Protein AF-A0A6D2G5N9-F1 (afdb_monomer)

Structure (mmCIF, N/CA/C/O backbone):
data_AF-A0A6D2G5N9-F1
#
_entry.id   AF-A0A6D2G5N9-F1
#
loop_
_atom_site.group_PDB
_atom_site.id
_atom_site.type_symbol
_atom_site.label_atom_id
_atom_site.label_alt_id
_atom_site.label_comp_id
_atom_site.label_asym_id
_atom_site.label_entity_id
_atom_site.label_seq_id
_atom_site.pdbx_PDB_ins_code
_atom_site.Cartn_x
_atom_site.Cartn_y
_atom_site.Cartn_z
_atom_site.occupancy
_atom_site.B_iso_or_equiv
_atom_site.auth_seq_id
_atom_site.auth_comp_id
_atom_site.auth_asym_id
_atom_site.auth_atom_id
_atom_site.pdbx_PDB_model_num
ATOM 1 N N . MET A 1 1 ? 4.692 12.712 -5.026 1.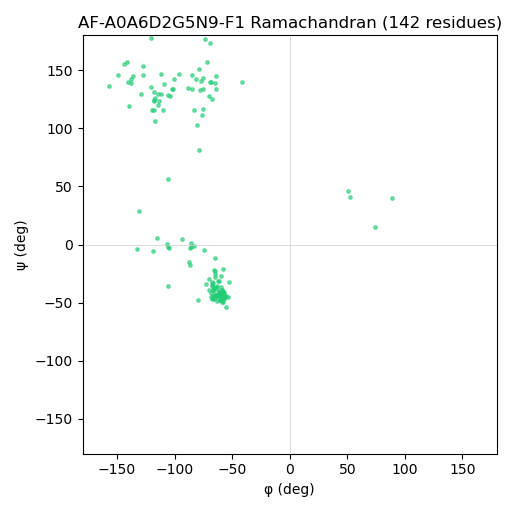00 45.31 1 MET A N 1
ATOM 2 C CA . MET A 1 1 ? 5.719 12.060 -4.180 1.00 45.31 1 MET A CA 1
ATOM 3 C C . MET A 1 1 ? 6.600 13.080 -3.426 1.00 45.31 1 MET A C 1
ATOM 5 O O . MET A 1 1 ? 7.806 13.112 -3.592 1.00 45.31 1 MET A O 1
ATOM 9 N N . MET A 1 2 ? 6.006 13.951 -2.593 1.00 35.44 2 MET A N 1
ATOM 10 C CA . MET A 1 2 ? 6.738 14.895 -1.707 1.00 35.44 2 MET A CA 1
ATOM 11 C C . MET A 1 2 ? 6.208 14.904 -0.260 1.00 35.44 2 MET A C 1
ATOM 13 O O . MET A 1 2 ? 6.753 15.597 0.597 1.00 35.44 2 MET A O 1
ATOM 17 N N . ALA A 1 3 ? 5.140 14.151 0.025 1.00 40.78 3 ALA A N 1
ATOM 18 C CA . ALA A 1 3 ? 4.490 14.141 1.335 1.00 40.78 3 ALA A CA 1
ATOM 19 C C . ALA A 1 3 ? 5.127 13.151 2.330 1.00 40.78 3 ALA A C 1
ATOM 21 O O . ALA A 1 3 ? 4.916 13.297 3.528 1.00 40.78 3 ALA A O 1
ATOM 22 N N . VAL A 1 4 ? 5.916 12.181 1.846 1.00 41.16 4 VAL A N 1
ATOM 23 C CA . VAL A 1 4 ? 6.466 11.074 2.660 1.00 41.16 4 VAL A CA 1
ATOM 24 C C . VAL A 1 4 ? 8.006 11.066 2.692 1.00 41.16 4 VAL A C 1
ATOM 26 O O . VAL A 1 4 ? 8.601 10.315 3.456 1.00 41.16 4 VAL A O 1
ATOM 29 N N . MET A 1 5 ? 8.684 11.940 1.934 1.00 42.97 5 MET A N 1
ATOM 30 C CA . MET A 1 5 ? 10.134 12.119 2.092 1.00 42.97 5 MET A CA 1
ATOM 31 C C . MET A 1 5 ? 10.446 12.968 3.333 1.00 42.97 5 MET A C 1
ATOM 33 O O . MET A 1 5 ? 9.759 13.967 3.579 1.00 42.97 5 MET A O 1
ATOM 37 N N . PRO A 1 6 ? 11.496 12.629 4.096 1.00 40.09 6 PRO A N 1
ATOM 38 C CA . PRO A 1 6 ? 11.842 13.332 5.318 1.00 40.09 6 PRO A CA 1
ATOM 39 C C . PRO A 1 6 ? 12.563 14.635 5.004 1.00 40.09 6 PRO A C 1
ATOM 41 O O . PRO A 1 6 ? 13.783 14.738 5.060 1.00 40.09 6 PRO A O 1
ATOM 44 N N . PHE A 1 7 ? 11.791 15.662 4.678 1.00 45.12 7 PHE A N 1
ATOM 45 C CA . PHE A 1 7 ? 12.293 17.026 4.640 1.00 45.12 7 PHE A CA 1
ATOM 46 C C . PHE A 1 7 ? 11.991 17.743 5.960 1.00 45.12 7 PHE A C 1
ATOM 48 O O . PHE A 1 7 ? 10.978 17.482 6.616 1.00 45.12 7 PHE A O 1
ATOM 55 N N . LYS A 1 8 ? 12.906 18.646 6.351 1.00 33.78 8 LYS A N 1
ATOM 56 C CA . LYS A 1 8 ? 12.761 19.580 7.483 1.00 33.78 8 LYS A CA 1
ATOM 57 C C . LYS A 1 8 ? 11.334 20.166 7.501 1.00 33.78 8 LYS A C 1
ATOM 59 O O . LYS A 1 8 ? 10.806 20.494 6.445 1.00 33.78 8 LYS A O 1
ATOM 64 N N . TYR A 1 9 ? 10.757 20.303 8.705 1.00 42.03 9 TYR A N 1
ATOM 65 C CA . TYR A 1 9 ? 9.388 20.782 9.031 1.00 42.03 9 TYR A CA 1
ATOM 66 C C . TYR A 1 9 ? 8.249 19.734 9.094 1.00 42.03 9 TYR A C 1
ATOM 68 O O . TYR A 1 9 ? 7.110 20.013 8.721 1.00 42.03 9 TYR A O 1
ATOM 76 N N . ASN A 1 10 ? 8.510 18.545 9.651 1.00 49.59 10 ASN A N 1
ATOM 77 C CA . ASN A 1 10 ? 7.501 17.477 9.783 1.00 49.59 10 ASN A CA 1
ATOM 78 C C . ASN A 1 10 ? 6.352 17.811 10.776 1.00 49.59 10 ASN A C 1
ATOM 80 O O . ASN A 1 10 ? 5.199 17.451 10.552 1.00 49.59 10 ASN A O 1
ATOM 84 N N . ASN A 1 11 ? 6.631 18.585 11.834 1.00 47.38 11 ASN A N 1
ATOM 85 C CA . ASN A 1 11 ? 5.662 18.875 12.907 1.00 47.38 11 ASN A CA 1
ATOM 86 C C . ASN A 1 11 ? 4.473 19.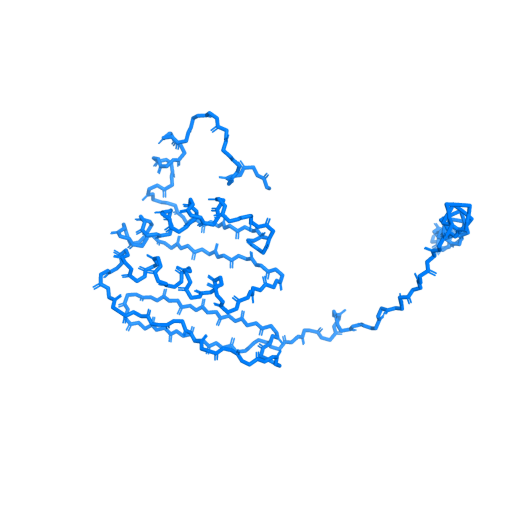750 12.451 1.00 47.38 11 ASN A C 1
ATOM 88 O O . ASN A 1 11 ? 3.346 19.541 12.894 1.00 47.38 11 ASN A O 1
ATOM 92 N N . LEU A 1 12 ? 4.700 20.698 11.531 1.00 51.16 12 LEU A N 1
ATOM 93 C CA . LEU A 1 12 ? 3.651 21.566 10.966 1.00 51.16 12 LEU A CA 1
ATOM 94 C C . LEU A 1 12 ? 2.733 20.810 9.993 1.00 51.16 12 LEU A C 1
ATOM 96 O O . LEU A 1 12 ? 1.530 21.059 9.951 1.00 51.16 12 LEU A O 1
ATOM 100 N N . ARG A 1 13 ? 3.281 19.844 9.245 1.00 57.81 13 ARG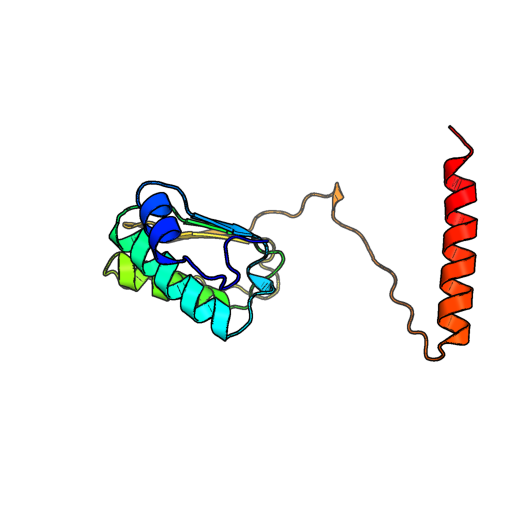 A N 1
ATOM 101 C CA . ARG A 1 13 ? 2.494 18.972 8.360 1.00 57.81 13 ARG A CA 1
ATOM 102 C C . ARG A 1 13 ? 1.628 17.999 9.151 1.00 57.81 13 ARG A C 1
ATOM 104 O O . ARG A 1 13 ? 0.473 17.802 8.789 1.00 57.81 13 ARG A O 1
ATOM 111 N N . LEU A 1 14 ? 2.150 17.461 10.253 1.00 53.75 14 LEU A N 1
ATOM 112 C CA . LEU A 1 14 ? 1.391 16.590 11.151 1.00 53.75 14 LEU A CA 1
ATOM 113 C C . LEU A 1 14 ? 0.184 17.321 11.771 1.00 53.75 14 LEU A C 1
ATOM 115 O O . LEU A 1 14 ? -0.911 16.767 11.828 1.00 53.75 14 LEU A O 1
ATOM 119 N N . LEU A 1 15 ? 0.358 18.591 12.161 1.00 55.25 15 LEU A N 1
ATOM 120 C CA . LEU A 1 15 ? -0.733 19.470 12.606 1.00 55.25 15 LEU A CA 1
ATOM 121 C C . LEU A 1 15 ? -1.769 19.725 11.499 1.00 55.25 15 LEU A C 1
ATOM 123 O O . LEU A 1 15 ? -2.966 19.610 11.753 1.00 55.25 15 LEU A O 1
ATOM 127 N N . GLY A 1 16 ? -1.330 19.987 10.264 1.00 60.25 16 GLY A N 1
ATOM 128 C CA . GLY A 1 16 ? -2.223 20.141 9.106 1.00 60.25 16 GLY A CA 1
ATOM 129 C C . GLY A 1 16 ? -2.983 18.867 8.699 1.00 60.25 16 GLY A C 1
ATOM 130 O O . GLY A 1 16 ? -4.030 18.966 8.059 1.00 60.25 16 GLY A O 1
ATOM 131 N N . LEU A 1 17 ? -2.485 17.686 9.082 1.00 62.78 17 LEU A N 1
ATOM 132 C CA . LEU A 1 17 ? -3.103 16.375 8.835 1.00 62.78 17 LEU A CA 1
ATOM 133 C C . LEU A 1 17 ? -4.114 15.950 9.911 1.00 62.78 17 LEU A C 1
ATOM 135 O O . LEU A 1 17 ? -4.903 15.043 9.662 1.00 62.78 17 LEU A O 1
ATOM 139 N N . SER A 1 18 ? -4.123 16.610 11.075 1.00 61.31 18 SER A N 1
ATOM 140 C CA . SER A 1 18 ? -4.927 16.215 12.245 1.00 61.31 18 SER A CA 1
ATOM 141 C C . SER A 1 18 ? -6.440 16.131 12.011 1.00 61.31 18 SER A C 1
ATOM 143 O O . SER A 1 18 ? -7.091 15.400 12.744 1.00 61.31 18 SER A O 1
ATOM 145 N N . ASN A 1 19 ? -6.970 16.790 10.974 1.00 65.88 19 ASN A N 1
ATOM 146 C CA . ASN A 1 19 ? -8.372 16.716 10.534 1.00 65.88 19 ASN A CA 1
ATOM 147 C C . ASN A 1 19 ? -8.484 16.474 9.016 1.00 65.88 19 ASN A C 1
ATOM 149 O O . ASN A 1 19 ? -9.400 16.970 8.356 1.00 65.88 19 ASN A O 1
ATOM 153 N N . LYS A 1 20 ? -7.500 15.799 8.413 1.00 77.81 20 LYS A N 1
ATOM 154 C CA . LYS A 1 20 ? -7.493 15.502 6.976 1.00 77.81 20 LYS A CA 1
ATOM 155 C C . LYS A 1 20 ? -7.282 14.017 6.728 1.00 77.81 20 LYS A C 1
ATOM 157 O O . LYS A 1 20 ? -6.658 13.315 7.520 1.00 77.81 20 LYS A O 1
ATOM 162 N N . ILE A 1 21 ? -7.790 13.566 5.585 1.00 80.38 21 ILE A N 1
ATOM 163 C CA . ILE A 1 21 ? -7.558 12.214 5.085 1.00 80.38 21 ILE A CA 1
ATOM 164 C C . ILE A 1 21 ? -6.093 12.110 4.655 1.00 80.38 21 ILE A C 1
ATOM 166 O O . ILE A 1 21 ? -5.609 12.940 3.882 1.00 80.38 21 ILE A O 1
ATOM 170 N N . LEU A 1 22 ? -5.388 11.096 5.156 1.00 83.81 22 LEU A N 1
ATOM 171 C CA . LEU A 1 22 ? -4.037 10.778 4.702 1.00 83.81 22 LEU A CA 1
ATOM 172 C C . LEU A 1 22 ? -4.139 9.937 3.427 1.00 83.81 22 LEU A C 1
ATOM 174 O O . LEU A 1 22 ? -4.648 8.824 3.480 1.00 83.81 22 LEU A O 1
ATOM 178 N N . LEU A 1 23 ? -3.659 10.454 2.297 1.00 83.50 23 LEU A N 1
ATOM 179 C CA . LEU A 1 23 ? -3.541 9.704 1.045 1.00 83.50 23 LEU A CA 1
ATOM 180 C C . LEU A 1 23 ? -2.059 9.457 0.753 1.00 83.50 23 LEU A C 1
ATOM 182 O O . LEU A 1 23 ? -1.307 10.414 0.550 1.00 83.50 23 LEU A O 1
ATOM 186 N N . ALA A 1 24 ? -1.640 8.194 0.749 1.00 82.50 24 ALA A N 1
ATOM 187 C CA . ALA A 1 24 ? -0.289 7.798 0.363 1.00 82.50 24 ALA A CA 1
ATOM 188 C C . ALA A 1 24 ? -0.340 7.012 -0.944 1.00 82.50 24 ALA A C 1
ATOM 190 O O . ALA A 1 24 ? -1.110 6.064 -1.059 1.00 82.50 24 ALA A O 1
ATOM 191 N N . ASP A 1 25 ? 0.482 7.415 -1.905 1.00 81.44 25 ASP A N 1
ATOM 192 C CA . ASP A 1 25 ? 0.561 6.802 -3.226 1.00 81.44 25 ASP A CA 1
ATOM 193 C C . ASP A 1 25 ? 1.904 6.092 -3.409 1.00 81.44 25 ASP A C 1
ATOM 195 O O . ASP A 1 25 ? 2.917 6.526 -2.852 1.00 81.44 25 ASP A O 1
ATOM 199 N N . GLU A 1 26 ? 1.885 4.998 -4.162 1.00 80.62 26 GLU A N 1
ATOM 200 C CA . GLU A 1 26 ? 3.015 4.109 -4.438 1.00 80.62 26 GLU A CA 1
ATOM 201 C C . GLU A 1 26 ? 3.788 3.618 -3.215 1.00 80.62 26 GLU A C 1
ATOM 203 O O . GLU A 1 26 ? 5.021 3.559 -3.190 1.00 80.62 26 GLU A O 1
ATOM 208 N N . ILE A 1 27 ? 3.054 3.184 -2.192 1.00 83.69 27 ILE A N 1
ATOM 209 C CA . ILE A 1 27 ? 3.672 2.690 -0.957 1.00 83.69 27 ILE A CA 1
ATOM 210 C C . ILE A 1 27 ? 4.497 1.402 -1.151 1.00 83.69 27 ILE A C 1
ATOM 212 O O . ILE A 1 27 ? 5.276 1.050 -0.267 1.00 83.69 27 ILE A O 1
ATOM 216 N N . HIS A 1 28 ? 4.392 0.728 -2.304 1.00 79.81 28 HIS A N 1
ATOM 217 C CA . HIS A 1 28 ? 5.265 -0.389 -2.682 1.00 79.81 28 HIS A CA 1
ATOM 218 C C . HIS A 1 28 ? 6.741 0.000 -2.795 1.00 79.81 28 HIS A C 1
ATOM 220 O O . HIS A 1 28 ? 7.608 -0.829 -2.530 1.00 79.81 28 HIS A O 1
ATOM 226 N N . ALA A 1 29 ? 7.023 1.247 -3.181 1.00 75.06 29 ALA A N 1
ATOM 227 C CA . ALA A 1 29 ? 8.376 1.762 -3.356 1.00 75.06 29 ALA A CA 1
ATOM 228 C C . ALA A 1 29 ? 8.981 2.302 -2.046 1.00 75.06 29 ALA A C 1
ATOM 230 O O . ALA A 1 29 ? 10.129 2.744 -2.034 1.00 75.06 29 ALA A O 1
ATOM 231 N N . CYS A 1 30 ? 8.223 2.288 -0.942 1.00 71.62 30 CYS A N 1
ATOM 232 C CA . CYS A 1 30 ? 8.729 2.693 0.364 1.00 71.62 30 CYS A CA 1
ATOM 233 C C . CYS A 1 30 ? 9.773 1.693 0.869 1.00 71.62 30 CYS A C 1
ATOM 235 O O . CYS A 1 30 ? 9.497 0.500 1.017 1.00 71.62 30 CYS A O 1
ATOM 237 N N . ASP A 1 31 ? 10.955 2.203 1.209 1.00 73.19 31 ASP A N 1
ATOM 238 C CA . ASP A 1 31 ? 11.984 1.417 1.876 1.00 73.19 31 ASP A CA 1
ATOM 239 C C . ASP A 1 31 ? 11.592 1.055 3.327 1.00 73.19 31 ASP A C 1
ATOM 241 O O . ASP A 1 31 ? 10.578 1.498 3.884 1.00 73.19 31 ASP A O 1
ATOM 245 N N . ALA A 1 32 ? 12.415 0.223 3.973 1.00 73.19 32 ALA A N 1
ATOM 246 C CA . ALA A 1 32 ? 12.168 -0.233 5.341 1.00 73.19 32 ALA A CA 1
ATOM 247 C C . ALA A 1 32 ? 12.098 0.916 6.364 1.00 73.19 32 ALA A C 1
ATOM 249 O O . ALA A 1 32 ? 11.441 0.777 7.397 1.00 73.19 32 ALA A O 1
ATOM 250 N N . TRP A 1 33 ? 12.763 2.042 6.098 1.00 73.94 33 TRP A N 1
ATOM 251 C CA . TRP A 1 33 ? 12.776 3.192 6.992 1.00 73.94 33 TRP A CA 1
ATOM 252 C C . TRP A 1 33 ? 11.490 4.016 6.855 1.00 73.94 33 TRP A C 1
ATOM 254 O O . TRP A 1 33 ? 10.819 4.290 7.854 1.00 73.94 33 TRP A O 1
ATOM 264 N N . MET A 1 34 ? 11.082 4.320 5.620 1.00 74.56 34 MET A N 1
ATOM 265 C CA . MET A 1 34 ? 9.820 4.986 5.294 1.00 74.56 34 MET A CA 1
ATOM 266 C C . MET A 1 34 ? 8.615 4.176 5.775 1.00 74.56 34 MET A C 1
ATOM 268 O O . MET A 1 34 ? 7.660 4.762 6.286 1.00 74.56 34 MET A O 1
ATOM 272 N N . SER A 1 35 ? 8.679 2.840 5.697 1.00 80.00 35 SER A N 1
ATOM 273 C CA . SER A 1 35 ? 7.646 1.949 6.244 1.00 80.00 35 SER A CA 1
ATOM 274 C C . SER A 1 35 ? 7.374 2.237 7.721 1.00 80.00 35 SER A C 1
ATOM 276 O O . SER A 1 35 ? 6.220 2.383 8.112 1.00 80.00 35 SER A O 1
ATOM 278 N N . ARG A 1 36 ? 8.417 2.408 8.547 1.00 83.31 36 ARG A N 1
ATOM 279 C CA . ARG A 1 36 ? 8.243 2.665 9.989 1.00 83.31 36 ARG A CA 1
ATOM 280 C C . ARG A 1 36 ? 7.585 4.010 10.268 1.00 83.31 36 ARG A C 1
ATOM 282 O O . ARG A 1 36 ? 6.790 4.126 11.198 1.00 83.31 36 ARG A O 1
ATOM 289 N N . ILE A 1 37 ? 7.915 5.025 9.472 1.00 84.25 37 ILE A N 1
ATOM 290 C CA . ILE A 1 37 ? 7.277 6.341 9.579 1.00 84.25 37 ILE A CA 1
ATOM 291 C C . ILE A 1 37 ? 5.808 6.239 9.185 1.00 84.25 37 ILE A C 1
ATOM 293 O O . ILE A 1 37 ? 4.949 6.742 9.906 1.00 84.25 37 ILE A O 1
ATOM 297 N N . LEU A 1 38 ? 5.518 5.562 8.073 1.00 86.75 38 LEU A N 1
ATOM 298 C CA . LEU A 1 38 ? 4.157 5.359 7.592 1.00 86.75 38 LEU A CA 1
ATOM 299 C C . LEU A 1 38 ? 3.303 4.609 8.623 1.00 86.75 38 LEU A C 1
ATOM 301 O O . LEU A 1 38 ? 2.185 5.029 8.900 1.00 86.75 38 LEU A O 1
ATOM 305 N N . GLU A 1 39 ? 3.844 3.566 9.253 1.00 90.06 39 GLU A N 1
ATOM 306 C CA . GLU A 1 39 ? 3.185 2.850 10.349 1.00 90.06 39 GLU A CA 1
ATOM 307 C C . GLU A 1 39 ? 2.835 3.789 11.517 1.00 90.06 39 GLU A C 1
ATOM 309 O O . GLU A 1 39 ? 1.697 3.790 11.982 1.00 90.06 39 GLU A O 1
ATOM 314 N N . GLY A 1 40 ? 3.766 4.642 11.957 1.00 88.12 40 GLY A N 1
ATOM 315 C CA . GLY A 1 40 ? 3.497 5.618 13.021 1.00 88.12 40 GLY A CA 1
ATOM 316 C C . GLY A 1 40 ? 2.437 6.661 12.641 1.00 88.12 40 GLY A C 1
ATOM 317 O O . GLY A 1 40 ? 1.611 7.045 13.470 1.00 88.12 40 GLY A O 1
ATOM 318 N N . LEU A 1 41 ? 2.421 7.097 11.377 1.00 86.75 41 LEU A N 1
ATOM 319 C CA . LEU A 1 41 ? 1.399 8.009 10.856 1.00 86.75 41 LEU A CA 1
ATOM 320 C C . LEU A 1 41 ? 0.015 7.355 10.828 1.00 86.75 41 LEU A C 1
ATOM 322 O O . LEU A 1 41 ? -0.953 7.975 11.266 1.00 86.75 41 LEU A O 1
ATOM 326 N N . ILE A 1 42 ? -0.075 6.111 10.352 1.00 90.00 42 ILE A N 1
ATOM 327 C CA . ILE A 1 42 ? -1.321 5.335 10.316 1.00 90.00 42 ILE A CA 1
ATOM 328 C C . ILE A 1 42 ? -1.860 5.138 11.729 1.00 90.00 42 ILE A C 1
ATOM 330 O O . ILE A 1 42 ? -3.034 5.395 11.974 1.00 90.00 42 ILE A O 1
ATOM 334 N N . GLU A 1 43 ? -1.001 4.735 12.664 1.00 91.38 43 GLU A N 1
ATOM 335 C CA . GLU A 1 43 ? -1.368 4.543 14.066 1.00 91.38 43 GLU A CA 1
ATOM 336 C C . GLU A 1 43 ? -1.942 5.832 14.671 1.00 91.38 43 GLU A C 1
ATOM 338 O O . GLU A 1 43 ? -3.002 5.817 15.302 1.00 91.38 43 GLU A O 1
ATOM 343 N N . ARG A 1 44 ? -1.298 6.977 14.406 1.00 87.62 44 ARG A N 1
ATOM 344 C CA . ARG A 1 44 ? -1.773 8.279 14.885 1.00 87.62 44 ARG A CA 1
ATOM 345 C C . ARG A 1 44 ? -3.102 8.683 14.248 1.00 87.62 44 ARG A C 1
ATOM 347 O O . ARG A 1 44 ? -4.003 9.101 14.974 1.00 87.62 44 ARG A O 1
ATOM 354 N N . GLN A 1 45 ? -3.243 8.552 12.931 1.00 88.00 45 GLN A N 1
ATOM 355 C CA . GLN A 1 45 ? -4.486 8.879 12.225 1.00 88.00 45 GLN A CA 1
ATOM 356 C C . GLN A 1 45 ? -5.646 8.011 12.708 1.00 88.00 45 GLN A C 1
ATOM 358 O O . GLN A 1 45 ? -6.707 8.539 13.032 1.00 88.00 45 GLN A O 1
ATOM 363 N N . ALA A 1 46 ? -5.410 6.710 12.860 1.00 89.00 46 ALA A N 1
ATOM 364 C CA . ALA A 1 46 ? -6.379 5.767 13.396 1.00 89.00 46 ALA A CA 1
ATOM 365 C C . ALA A 1 46 ? -6.802 6.130 14.831 1.00 89.00 46 ALA A C 1
ATOM 367 O O . ALA A 1 46 ? -7.996 6.149 15.126 1.00 89.00 46 ALA A O 1
ATOM 368 N N . SER A 1 47 ? -5.850 6.506 15.696 1.00 88.25 47 SER A N 1
ATOM 369 C CA . SER A 1 47 ? -6.143 6.946 17.072 1.00 88.25 47 SER A CA 1
ATOM 370 C C . SER A 1 47 ? -6.955 8.245 17.145 1.00 88.25 47 SER A C 1
ATOM 372 O O . SER A 1 47 ? -7.713 8.445 18.091 1.00 88.25 47 SER A O 1
ATOM 374 N N . ASN A 1 48 ? -6.828 9.106 16.132 1.00 86.25 48 ASN A N 1
ATOM 375 C CA . ASN A 1 48 ? -7.586 10.350 16.008 1.00 86.25 48 ASN A CA 1
ATOM 376 C C . ASN A 1 48 ? -8.946 10.156 15.307 1.00 86.25 48 ASN A C 1
ATOM 378 O O . ASN A 1 48 ? -9.690 11.120 15.166 1.00 86.25 48 ASN A O 1
ATOM 382 N N . GLY A 1 49 ? -9.269 8.944 14.836 1.00 85.38 49 GLY A N 1
ATOM 383 C CA . GLY A 1 49 ? -10.482 8.681 14.052 1.00 85.38 49 GLY A CA 1
ATOM 384 C C . GLY A 1 49 ? -10.426 9.189 12.605 1.00 85.38 49 GLY A C 1
ATOM 385 O O . GLY A 1 49 ? -11.460 9.268 11.946 1.00 85.38 49 GLY A O 1
ATOM 386 N N . ASN A 1 50 ? -9.239 9.522 12.092 1.00 86.31 50 ASN A N 1
ATOM 387 C CA . ASN A 1 50 ? -9.055 9.994 10.723 1.00 86.31 50 ASN A CA 1
ATOM 388 C C . ASN A 1 50 ? -8.917 8.837 9.733 1.00 86.31 50 ASN A C 1
ATOM 390 O O . ASN A 1 50 ? -8.279 7.818 10.008 1.00 86.31 50 ASN A O 1
ATOM 394 N N . ALA A 1 51 ? -9.438 9.042 8.524 1.00 87.56 51 ALA A N 1
ATOM 395 C CA . ALA A 1 51 ? -9.275 8.089 7.436 1.00 87.56 51 ALA A CA 1
ATOM 396 C C . ALA A 1 51 ? -7.861 8.145 6.834 1.00 87.56 51 ALA A C 1
ATOM 398 O O . ALA A 1 51 ? -7.260 9.213 6.677 1.00 87.56 51 ALA A O 1
ATOM 399 N N . THR A 1 52 ? -7.355 6.975 6.448 1.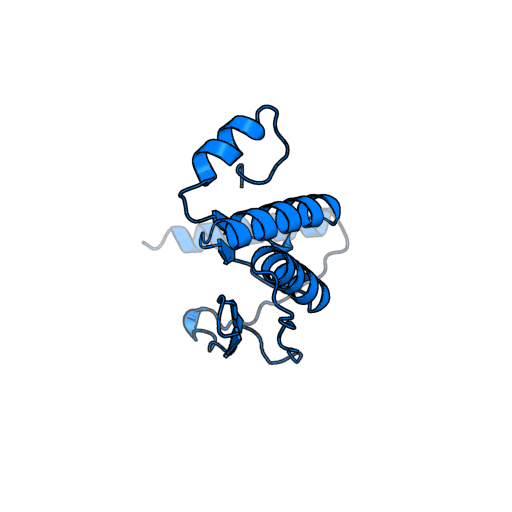00 89.19 52 THR A N 1
ATOM 400 C CA . THR A 1 52 ? -6.112 6.824 5.689 1.00 89.19 52 THR A CA 1
ATOM 401 C C . THR A 1 52 ? -6.372 5.931 4.482 1.00 89.19 52 THR A C 1
ATOM 403 O O . THR A 1 52 ? -6.935 4.850 4.626 1.00 89.19 52 THR A O 1
ATOM 406 N N . ILE A 1 53 ? -5.969 6.388 3.300 1.00 89.19 53 ILE A N 1
ATOM 407 C CA . ILE A 1 53 ? -6.074 5.674 2.029 1.00 89.19 53 ILE A CA 1
ATOM 408 C C . ILE A 1 53 ? -4.653 5.437 1.523 1.00 89.19 53 ILE A C 1
ATOM 410 O O . ILE A 1 53 ? -3.857 6.370 1.408 1.00 89.19 53 ILE A O 1
ATOM 414 N N . LEU A 1 54 ? -4.336 4.179 1.235 1.00 89.81 54 LEU A N 1
ATOM 415 C CA . LEU A 1 54 ? -3.028 3.759 0.748 1.00 89.81 54 LEU A CA 1
ATOM 416 C C . LEU A 1 54 ? -3.203 3.161 -0.648 1.00 89.81 54 LEU A C 1
ATOM 418 O O . LEU A 1 54 ? -3.978 2.223 -0.821 1.00 89.81 54 LEU A O 1
ATOM 422 N N . LEU A 1 55 ? -2.492 3.709 -1.627 1.00 85.25 55 LEU A N 1
ATOM 423 C CA . LEU A 1 55 ? -2.484 3.252 -3.011 1.00 85.25 55 LEU A CA 1
ATOM 424 C C . LEU A 1 55 ? -1.136 2.605 -3.317 1.00 85.25 55 LEU A C 1
ATOM 426 O O . LEU A 1 55 ? -0.081 3.079 -2.885 1.00 85.25 55 LEU A O 1
ATOM 430 N N . SER A 1 56 ? -1.181 1.485 -4.029 1.00 85.94 56 SER A N 1
ATOM 431 C CA . SER A 1 56 ? 0.008 0.709 -4.344 1.00 85.94 56 SER A CA 1
ATOM 432 C C . SER A 1 56 ? -0.203 -0.147 -5.579 1.00 85.94 56 SER A C 1
ATOM 434 O O . SER A 1 56 ? -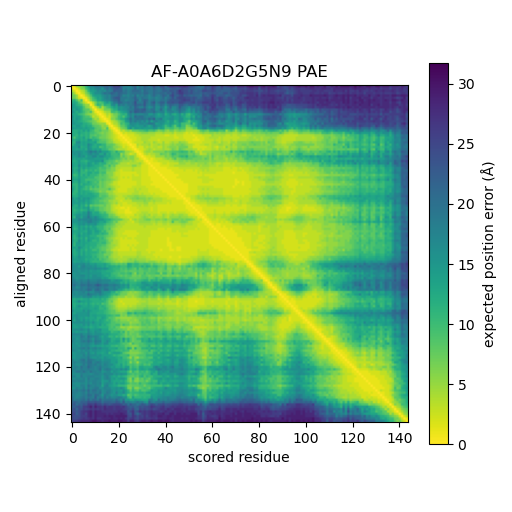1.219 -0.838 -5.668 1.00 85.94 56 SER A O 1
ATOM 436 N N . ALA A 1 57 ? 0.786 -0.184 -6.473 1.00 81.44 57 ALA A N 1
ATOM 437 C CA . ALA A 1 57 ? 0.815 -1.162 -7.552 1.00 81.44 57 ALA A CA 1
ATOM 438 C C . ALA A 1 57 ? 0.856 -2.599 -7.012 1.00 81.44 57 ALA A C 1
ATOM 440 O O . ALA A 1 57 ? 0.065 -3.427 -7.426 1.00 81.44 57 ALA A O 1
ATOM 441 N N . THR A 1 58 ? 1.723 -2.919 -6.052 1.00 81.19 58 THR A N 1
ATOM 442 C CA . THR A 1 58 ? 1.760 -4.251 -5.419 1.00 81.19 58 THR A CA 1
ATOM 443 C C . THR A 1 58 ? 2.097 -4.119 -3.940 1.00 81.19 58 THR A C 1
ATOM 445 O O . THR A 1 58 ? 2.678 -3.130 -3.516 1.00 81.19 58 THR A O 1
ATOM 448 N N . LEU A 1 59 ? 1.706 -5.075 -3.105 1.00 83.12 59 LEU A N 1
ATOM 449 C CA . LEU A 1 59 ? 2.164 -5.131 -1.715 1.00 83.12 59 LEU A CA 1
ATOM 450 C C . LEU A 1 59 ? 2.487 -6.572 -1.366 1.00 83.12 59 LEU A C 1
ATOM 452 O O . LEU A 1 59 ? 1.734 -7.483 -1.714 1.00 83.12 59 LEU A O 1
ATOM 456 N N . SER A 1 60 ? 3.583 -6.783 -0.646 1.00 85.38 60 SER A N 1
ATOM 457 C CA . SER A 1 60 ? 3.843 -8.081 -0.028 1.00 85.38 60 SER A CA 1
ATOM 458 C C . SER A 1 60 ? 2.886 -8.312 1.148 1.00 85.38 60 SER A C 1
ATOM 460 O O . SER A 1 60 ? 2.384 -7.359 1.754 1.00 85.38 60 SER A O 1
ATOM 462 N N . GLN A 1 61 ? 2.655 -9.579 1.509 1.00 86.44 61 GLN A N 1
ATOM 463 C CA . GLN A 1 61 ? 1.846 -9.912 2.688 1.00 86.44 61 GLN A CA 1
ATOM 464 C C . GLN A 1 61 ? 2.427 -9.266 3.951 1.00 86.44 61 GLN A C 1
ATOM 466 O O . GLN A 1 61 ? 1.706 -8.614 4.695 1.00 86.44 61 GLN A O 1
ATOM 471 N N . GLN A 1 62 ? 3.752 -9.311 4.111 1.00 86.75 62 GLN A N 1
ATOM 472 C CA . GLN A 1 62 ? 4.438 -8.699 5.246 1.00 86.75 62 GLN A CA 1
ATOM 473 C C . GLN A 1 62 ? 4.188 -7.184 5.354 1.00 86.75 62 GLN A C 1
ATOM 475 O O . GLN A 1 62 ? 4.043 -6.660 6.459 1.00 86.75 62 GLN A O 1
ATOM 480 N N . GLN A 1 63 ? 4.152 -6.459 4.229 1.00 86.62 63 GLN A N 1
ATOM 481 C CA . GLN A 1 63 ? 3.821 -5.030 4.236 1.00 86.62 63 GLN A CA 1
ATOM 482 C C . GLN A 1 63 ? 2.370 -4.808 4.674 1.00 86.62 63 GLN A C 1
ATOM 484 O O . GLN A 1 63 ? 2.128 -3.969 5.539 1.00 86.62 63 GLN A O 1
ATOM 489 N N . ARG A 1 64 ? 1.412 -5.582 4.145 1.00 87.81 64 ARG A N 1
ATOM 490 C CA . ARG A 1 64 ? 0.002 -5.502 4.571 1.00 87.81 64 ARG A CA 1
ATOM 491 C C . ARG A 1 64 ? -0.159 -5.771 6.065 1.00 87.81 64 ARG A C 1
ATOM 493 O O . ARG A 1 64 ? -0.817 -4.985 6.743 1.00 87.81 64 ARG A O 1
ATOM 500 N N . ASP A 1 65 ? 0.485 -6.818 6.574 1.00 89.75 65 ASP A N 1
ATOM 501 C CA . ASP A 1 65 ? 0.437 -7.199 7.988 1.00 89.75 65 ASP A CA 1
ATOM 502 C C . ASP A 1 65 ? 0.891 -6.043 8.885 1.00 89.75 65 ASP A C 1
ATOM 504 O O . ASP A 1 65 ? 0.213 -5.701 9.852 1.00 89.75 65 ASP A O 1
ATOM 508 N N . LYS A 1 66 ? 1.998 -5.379 8.529 1.00 90.75 66 LYS A N 1
ATOM 509 C CA . LYS A 1 66 ? 2.516 -4.218 9.269 1.00 90.75 66 LYS A CA 1
ATOM 510 C C . LYS A 1 66 ? 1.556 -3.031 9.249 1.00 90.75 66 LYS A C 1
ATOM 512 O O . LYS A 1 66 ? 1.332 -2.419 10.293 1.00 90.75 66 LYS A O 1
ATOM 517 N N . LEU A 1 67 ? 0.976 -2.713 8.091 1.00 90.12 67 LEU A N 1
ATOM 518 C CA . LEU A 1 67 ? 0.054 -1.582 7.934 1.00 90.12 67 LEU A CA 1
ATOM 519 C C . LEU A 1 67 ? -1.249 -1.806 8.717 1.00 90.12 67 LEU A C 1
ATOM 521 O O . LEU A 1 67 ? -1.693 -0.916 9.445 1.00 90.12 67 LEU A O 1
ATOM 525 N N . VAL A 1 68 ? -1.828 -3.009 8.637 1.00 90.31 68 VAL A N 1
ATOM 526 C CA . VAL A 1 68 ? -3.026 -3.377 9.412 1.00 90.31 68 VAL A CA 1
ATOM 527 C C . VAL A 1 68 ? -2.709 -3.439 10.904 1.00 90.31 68 VAL A C 1
ATOM 529 O O . VAL A 1 68 ? -3.504 -2.960 11.714 1.00 90.31 68 VAL A O 1
ATOM 532 N N . ALA A 1 69 ? -1.537 -3.949 11.294 1.00 91.31 69 ALA A N 1
ATOM 533 C CA . ALA A 1 69 ? -1.099 -3.939 12.687 1.00 91.31 69 ALA A CA 1
ATOM 534 C C . ALA A 1 69 ? -0.921 -2.508 13.221 1.00 91.31 69 ALA A C 1
ATOM 536 O O . ALA A 1 69 ? -1.284 -2.231 14.361 1.00 91.31 69 ALA A O 1
ATOM 537 N N . ALA A 1 70 ? -0.407 -1.577 12.414 1.00 91.31 70 ALA A N 1
ATOM 538 C CA . ALA A 1 70 ? -0.297 -0.171 12.794 1.00 91.31 70 ALA A CA 1
ATOM 539 C C . ALA A 1 70 ? -1.664 0.484 13.014 1.00 91.31 70 ALA A C 1
ATOM 541 O O . ALA A 1 70 ? -1.881 1.137 14.036 1.00 91.31 70 ALA A O 1
ATOM 542 N N . PHE A 1 71 ? -2.613 0.241 12.108 1.00 91.00 71 PHE A N 1
ATOM 543 C CA . PHE A 1 71 ? -3.994 0.688 12.279 1.00 91.00 71 PHE A CA 1
ATOM 544 C C . PHE A 1 71 ? -4.621 0.103 13.555 1.00 91.00 71 PHE A C 1
ATOM 546 O O . PHE A 1 71 ? -5.187 0.836 14.365 1.00 91.00 71 PHE A O 1
ATOM 553 N N . SER A 1 72 ? -4.436 -1.201 13.772 1.00 90.12 72 SER A N 1
ATOM 554 C CA . SER A 1 72 ? -4.904 -1.958 14.941 1.00 90.12 72 SER A CA 1
ATOM 555 C C . SER A 1 72 ? -4.417 -1.372 16.265 1.00 90.12 72 SER A C 1
ATOM 557 O O . SER A 1 72 ? -5.207 -1.196 17.196 1.00 90.12 72 SER A O 1
ATOM 559 N N . ARG A 1 73 ? -3.130 -0.999 16.340 1.00 91.81 73 ARG A N 1
ATOM 560 C CA . ARG A 1 73 ? -2.564 -0.302 17.507 1.00 91.81 73 ARG A CA 1
ATOM 561 C C . ARG A 1 73 ? -3.263 1.035 17.757 1.00 91.81 73 ARG A C 1
ATOM 563 O O . ARG A 1 73 ? -3.610 1.326 18.900 1.00 91.81 73 ARG A O 1
ATOM 570 N N . GLY A 1 74 ? -3.540 1.799 16.699 1.00 89.50 74 GLY A N 1
ATOM 571 C CA . GLY A 1 74 ? -4.195 3.105 16.789 1.00 89.50 74 GLY A CA 1
ATOM 572 C C . GLY A 1 74 ? -5.633 3.037 17.309 1.00 89.50 74 GLY A C 1
ATOM 573 O O . GLY A 1 74 ? -6.004 3.818 18.182 1.00 89.50 74 GLY A O 1
ATOM 574 N N . VAL A 1 75 ? -6.423 2.065 16.839 1.00 90.31 75 VAL A N 1
ATOM 575 C CA . VAL A 1 75 ? -7.811 1.844 17.302 1.00 90.31 75 VAL A CA 1
ATOM 576 C C . VAL A 1 75 ? -7.916 0.961 18.556 1.00 90.31 75 VAL A C 1
ATOM 578 O O . VAL A 1 75 ? -9.021 0.684 19.016 1.00 90.31 75 VAL A O 1
ATOM 581 N N . ARG A 1 76 ? -6.781 0.515 19.118 1.00 87.19 76 ARG A N 1
ATOM 582 C CA . ARG A 1 76 ? -6.687 -0.390 20.284 1.00 87.19 76 ARG A CA 1
ATOM 583 C C . ARG A 1 76 ? -7.504 -1.677 20.133 1.00 87.19 76 ARG A C 1
ATOM 585 O O . ARG A 1 76 ? -8.128 -2.148 21.083 1.00 87.19 76 ARG A O 1
ATOM 592 N N . ARG A 1 77 ? -7.474 -2.265 18.939 1.00 83.38 77 ARG A N 1
ATOM 593 C CA . ARG A 1 77 ? -8.152 -3.526 18.622 1.00 83.38 77 ARG A CA 1
ATOM 594 C C . ARG A 1 77 ? -7.163 -4.495 18.003 1.00 83.38 77 ARG A C 1
ATOM 596 O O . ARG A 1 77 ? -6.291 -4.084 17.254 1.00 83.38 77 ARG A O 1
ATOM 603 N N . SER A 1 78 ? -7.322 -5.785 18.280 1.00 79.50 78 SER A N 1
ATOM 604 C CA . SER A 1 78 ? -6.601 -6.816 17.537 1.00 79.50 78 SER A CA 1
ATOM 605 C C . SER A 1 78 ? -7.327 -7.070 16.217 1.00 79.50 78 SER A C 1
ATOM 607 O O . SER A 1 78 ? -8.390 -7.694 16.205 1.00 79.50 78 SER A O 1
ATOM 609 N N . VAL A 1 79 ? -6.795 -6.532 15.120 1.00 80.81 79 VAL A N 1
ATOM 610 C CA . VAL A 1 79 ? -7.237 -6.848 13.759 1.00 80.81 79 VAL A CA 1
ATOM 611 C C . VAL A 1 79 ? -6.053 -7.466 13.023 1.00 80.81 79 VAL A C 1
ATOM 613 O O . VAL A 1 79 ? -4.931 -6.964 13.084 1.00 80.81 79 VAL A O 1
ATOM 616 N N . GLN A 1 80 ? -6.291 -8.591 12.359 1.00 79.62 80 GLN A N 1
ATOM 617 C CA . GLN A 1 80 ? -5.281 -9.268 11.553 1.00 79.62 80 GLN A CA 1
ATOM 618 C C . GLN A 1 80 ? -5.500 -8.937 10.085 1.00 79.62 80 GLN A C 1
ATOM 620 O O . GLN A 1 80 ? -6.639 -8.824 9.631 1.00 79.62 80 GLN A O 1
ATOM 625 N N . ALA A 1 81 ? -4.404 -8.764 9.350 1.00 80.81 81 ALA A N 1
ATOM 626 C CA . ALA A 1 81 ? -4.492 -8.582 7.916 1.00 80.81 81 ALA A CA 1
ATOM 627 C C . ALA A 1 81 ? -5.058 -9.851 7.255 1.00 80.81 81 ALA A C 1
ATOM 629 O O . ALA A 1 81 ? -4.770 -10.965 7.698 1.00 80.81 81 ALA A O 1
ATOM 630 N N . PRO A 1 82 ? -5.842 -9.689 6.183 1.00 80.94 82 PRO A N 1
ATOM 631 C CA . PRO A 1 82 ? -6.307 -10.810 5.388 1.00 80.94 82 PRO A CA 1
ATOM 632 C C . PRO A 1 82 ? -5.098 -11.497 4.742 1.00 80.94 82 PRO A C 1
ATOM 634 O O . PRO A 1 82 ? -4.210 -10.833 4.195 1.00 80.94 82 PRO A O 1
ATOM 637 N N . LEU A 1 83 ? -5.060 -12.827 4.816 1.00 79.12 83 LEU A N 1
ATOM 638 C CA . LEU A 1 83 ? -4.084 -13.631 4.089 1.00 79.12 83 LEU A CA 1
ATOM 639 C C . LEU A 1 83 ? -4.507 -13.678 2.625 1.00 79.12 83 LEU A C 1
ATOM 641 O O . LEU A 1 83 ? -5.584 -14.186 2.323 1.00 79.12 83 LEU A O 1
ATOM 645 N N . LEU A 1 84 ? -3.675 -13.130 1.741 1.00 75.38 84 LEU A N 1
ATOM 646 C CA . LEU A 1 84 ? -3.919 -13.170 0.301 1.00 75.38 84 LEU A CA 1
ATOM 647 C C . LEU A 1 84 ? -3.040 -14.235 -0.347 1.00 75.38 84 LEU A C 1
ATOM 649 O O . LEU A 1 84 ? -1.838 -14.308 -0.071 1.00 75.38 84 LEU A O 1
ATOM 653 N N . GLY A 1 85 ? -3.645 -15.034 -1.218 1.00 70.44 85 GLY A N 1
ATOM 654 C CA . GLY A 1 85 ? -2.959 -15.928 -2.135 1.00 70.44 85 GLY A CA 1
ATOM 655 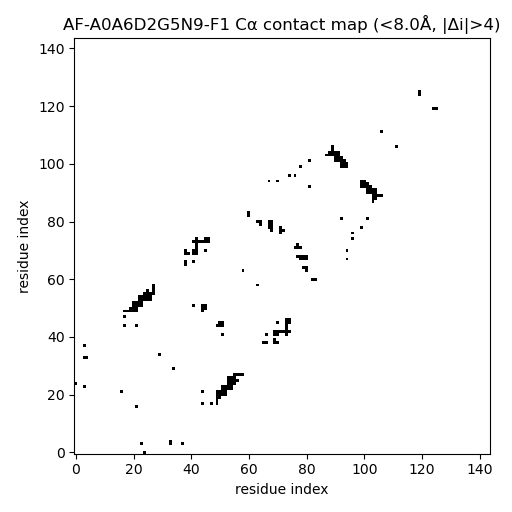C C . GLY A 1 85 ? -2.285 -15.174 -3.285 1.00 70.44 85 GLY A C 1
ATOM 656 O O . GLY A 1 85 ? -2.378 -13.953 -3.416 1.00 70.44 85 GLY A O 1
ATOM 657 N N . HIS A 1 86 ? -1.574 -15.920 -4.130 1.00 64.69 86 HIS A N 1
ATOM 658 C CA . HIS A 1 86 ? -0.843 -15.362 -5.271 1.00 64.69 86 HIS A CA 1
ATOM 659 C C . HIS A 1 86 ? -1.775 -14.778 -6.351 1.00 64.69 86 HIS A C 1
ATOM 661 O O . HIS A 1 86 ? -1.448 -13.753 -6.942 1.00 64.69 86 HIS A O 1
ATOM 667 N N . ASP A 1 87 ? -2.957 -15.373 -6.536 1.00 67.12 87 ASP A N 1
ATOM 668 C CA . ASP A 1 87 ? -3.914 -15.027 -7.603 1.00 67.12 87 ASP A CA 1
ATOM 669 C C . ASP A 1 87 ? -4.984 -14.003 -7.175 1.00 67.12 87 ASP A C 1
ATOM 671 O O . ASP A 1 87 ? -5.894 -13.657 -7.935 1.00 67.12 87 ASP A O 1
ATOM 675 N N . ASP A 1 88 ? -4.874 -13.485 -5.951 1.00 73.38 88 ASP A N 1
ATOM 676 C CA . ASP A 1 88 ? -5.852 -12.565 -5.369 1.00 73.38 88 ASP A CA 1
ATOM 677 C C . ASP A 1 88 ? -5.633 -11.104 -5.803 1.00 73.38 88 ASP A C 1
ATOM 679 O O . ASP A 1 88 ? -6.387 -10.213 -5.437 1.00 73.38 88 ASP A O 1
ATOM 683 N N . TYR A 1 89 ? -4.618 -10.800 -6.606 1.00 76.00 89 TYR A N 1
ATOM 684 C CA . TYR A 1 89 ? -4.412 -9.441 -7.107 1.00 76.00 89 TYR A CA 1
ATOM 685 C C . TYR A 1 89 ? -5.314 -9.136 -8.328 1.00 76.00 89 TYR A C 1
ATOM 687 O O . TYR A 1 89 ? -5.450 -10.007 -9.192 1.00 76.00 89 TYR A O 1
ATOM 695 N N . PRO A 1 90 ? -5.872 -7.914 -8.489 1.00 81.50 90 PRO A N 1
ATOM 696 C CA . PRO A 1 90 ? -5.822 -6.751 -7.597 1.00 81.50 90 PRO A CA 1
ATOM 697 C C . PRO A 1 90 ? -6.794 -6.835 -6.411 1.00 81.50 90 PRO A C 1
ATOM 699 O O . PRO A 1 90 ? -7.862 -7.435 -6.487 1.00 81.50 90 PRO A O 1
ATOM 702 N N . TRP A 1 91 ? -6.424 -6.200 -5.294 1.00 85.31 91 TRP A N 1
ATOM 703 C CA . TRP A 1 91 ? -7.110 -6.386 -4.012 1.00 85.31 91 TRP A CA 1
ATOM 704 C C . TRP A 1 91 ? -7.369 -5.077 -3.263 1.00 85.31 91 TRP A C 1
ATOM 706 O O . TRP A 1 91 ? -6.528 -4.176 -3.261 1.00 85.31 91 TRP A O 1
ATOM 716 N N . LEU A 1 92 ? -8.505 -5.004 -2.564 1.00 88.38 92 LEU A N 1
ATOM 717 C CA . LEU A 1 92 ? -8.876 -3.912 -1.666 1.00 88.38 92 LEU A CA 1
ATOM 718 C C . LEU A 1 92 ? -9.029 -4.425 -0.228 1.00 88.38 92 LEU A C 1
ATOM 720 O O . LEU A 1 92 ? -9.837 -5.308 0.058 1.00 88.38 92 LEU A O 1
ATOM 724 N N . THR A 1 93 ? -8.290 -3.812 0.697 1.00 88.75 93 THR A N 1
ATOM 725 C CA . THR A 1 93 ? -8.443 -4.024 2.142 1.00 88.75 93 THR A CA 1
ATOM 726 C C . THR A 1 93 ? -8.943 -2.742 2.790 1.00 88.75 93 THR A C 1
ATOM 728 O O . THR A 1 93 ? -8.304 -1.697 2.686 1.00 88.75 93 THR A O 1
ATOM 731 N N . GLN A 1 94 ? -10.068 -2.829 3.491 1.00 90.00 94 GLN A N 1
ATOM 732 C CA . GLN A 1 94 ? -10.649 -1.749 4.275 1.00 90.00 94 GLN A CA 1
ATOM 733 C C . GLN A 1 94 ? -10.700 -2.178 5.741 1.00 90.00 94 GLN A C 1
ATOM 735 O O . GLN A 1 94 ? -11.410 -3.112 6.098 1.00 90.00 94 GLN A O 1
ATOM 740 N N . ALA A 1 95 ? -9.958 -1.483 6.600 1.00 88.38 95 ALA A N 1
ATOM 741 C CA . ALA A 1 95 ? -10.017 -1.676 8.044 1.00 88.38 95 ALA A CA 1
ATOM 742 C C . ALA A 1 95 ? -10.769 -0.505 8.686 1.00 88.38 95 ALA A C 1
ATOM 744 O O . ALA A 1 95 ? -10.448 0.658 8.440 1.00 88.38 95 ALA A O 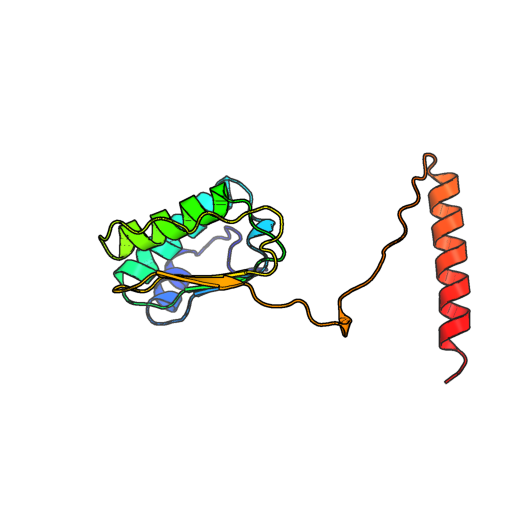1
ATOM 745 N N . THR A 1 96 ? -11.767 -0.811 9.506 1.00 86.00 96 THR A N 1
ATOM 746 C CA . THR A 1 96 ? -12.525 0.157 10.303 1.00 86.00 96 THR A CA 1
ATOM 747 C C . THR A 1 96 ? -12.385 -0.177 11.791 1.00 86.00 96 THR A C 1
ATOM 749 O O . THR A 1 96 ? -11.737 -1.151 12.177 1.00 86.00 96 THR A O 1
ATOM 752 N N . GLN A 1 97 ? -12.981 0.636 12.667 1.00 80.56 97 GLN A N 1
ATOM 753 C CA . GLN A 1 97 ? -12.991 0.351 14.109 1.00 80.56 97 GLN A CA 1
ATOM 754 C C . GLN A 1 97 ? -13.778 -0.931 14.454 1.00 80.56 97 GLN A C 1
ATOM 756 O O . GLN A 1 97 ? -13.523 -1.576 15.478 1.00 80.56 97 GLN A O 1
ATOM 761 N N . THR A 1 98 ? -14.736 -1.313 13.608 1.00 81.56 98 THR A N 1
ATOM 762 C CA . THR A 1 98 ? -15.675 -2.413 13.860 1.00 81.56 98 THR A CA 1
ATOM 763 C C . THR A 1 98 ? -15.373 -3.658 13.040 1.00 81.56 98 THR A C 1
ATOM 765 O O . THR A 1 98 ? -15.532 -4.766 13.557 1.00 81.56 98 THR A O 1
ATOM 768 N N . GLU A 1 99 ? -14.913 -3.488 11.805 1.00 85.69 99 GLU A N 1
ATOM 769 C CA . GLU A 1 99 ? -14.793 -4.552 10.812 1.00 85.69 99 GLU A CA 1
ATOM 770 C C . GLU A 1 99 ? -13.518 -4.425 9.975 1.00 85.69 99 GLU A C 1
ATOM 772 O O . GLU A 1 99 ? -12.942 -3.347 9.821 1.00 85.69 99 GLU A O 1
ATOM 777 N N . LEU A 1 100 ? -13.088 -5.552 9.413 1.00 85.38 100 LEU A N 1
ATOM 778 C CA . LEU A 1 100 ? -12.112 -5.582 8.337 1.00 85.38 100 LEU A CA 1
ATOM 779 C C . LEU A 1 100 ? -12.777 -6.237 7.132 1.00 85.38 100 LEU A C 1
ATOM 781 O O . LEU A 1 100 ? -13.150 -7.406 7.183 1.00 85.38 100 LEU A O 1
ATOM 785 N N . ILE A 1 101 ? -12.925 -5.462 6.064 1.00 86.88 101 ILE A N 1
ATOM 786 C CA . ILE A 1 101 ? -13.461 -5.907 4.785 1.00 86.88 101 ILE A CA 1
ATOM 787 C C . ILE A 1 101 ? -12.285 -6.116 3.842 1.00 86.88 101 ILE A C 1
ATOM 789 O O . ILE A 1 101 ? -11.367 -5.299 3.746 1.00 86.88 101 ILE A O 1
ATOM 793 N N . SER A 1 102 ? -12.307 -7.240 3.144 1.00 85.94 102 SER A N 1
ATOM 794 C CA . SER A 1 102 ? -11.240 -7.644 2.251 1.00 85.94 102 SER A CA 1
ATOM 795 C C . SER A 1 102 ? -11.863 -8.242 1.002 1.00 85.94 102 SER A C 1
ATOM 797 O O . SER A 1 102 ? -12.603 -9.217 1.112 1.00 85.94 102 SER A O 1
ATOM 799 N N . GLN A 1 103 ? -11.608 -7.643 -0.161 1.00 86.62 103 GLN A N 1
ATOM 800 C CA . GLN A 1 103 ? -12.229 -8.063 -1.415 1.00 86.62 103 GLN A CA 1
ATOM 801 C C . GLN A 1 103 ? -11.255 -8.021 -2.591 1.00 86.62 103 GLN A C 1
ATOM 803 O O . GLN A 1 103 ? -10.488 -7.066 -2.753 1.00 86.62 103 GLN A O 1
ATOM 808 N N . ARG A 1 104 ? -11.350 -9.042 -3.446 1.00 85.19 104 ARG A N 1
ATOM 809 C CA . ARG A 1 104 ? -10.736 -9.041 -4.772 1.00 85.19 104 ARG A CA 1
ATOM 810 C C . ARG A 1 104 ? -11.463 -8.043 -5.657 1.00 85.19 104 ARG A C 1
ATOM 812 O O . ARG A 1 104 ? -12.688 -7.944 -5.614 1.00 85.19 104 ARG A O 1
ATOM 819 N N . VAL A 1 105 ? -10.703 -7.323 -6.464 1.00 85.06 105 VAL A N 1
ATOM 820 C CA . VAL A 1 105 ? -11.223 -6.419 -7.484 1.00 85.06 105 VAL A CA 1
ATOM 821 C C . VAL A 1 105 ? -10.816 -6.993 -8.829 1.00 85.06 105 VAL A C 1
ATOM 823 O O . VAL A 1 105 ? -9.655 -7.333 -9.024 1.00 85.06 105 VAL A O 1
ATOM 826 N N . ASP A 1 106 ? -11.754 -7.128 -9.759 1.00 84.44 106 ASP A N 1
ATOM 827 C CA . ASP A 1 106 ? -11.414 -7.637 -11.084 1.00 84.44 106 ASP A CA 1
ATOM 828 C C . ASP A 1 106 ? -10.550 -6.639 -11.860 1.00 84.44 106 ASP A C 1
ATOM 830 O O . ASP A 1 106 ? -10.773 -5.421 -11.843 1.00 84.44 106 ASP A O 1
ATOM 834 N N . THR A 1 107 ? -9.558 -7.173 -12.572 1.00 83.12 107 THR A N 1
ATOM 835 C CA . THR A 1 107 ? -8.753 -6.398 -13.513 1.00 83.12 107 THR A CA 1
ATOM 836 C C . THR A 1 107 ? -9.638 -5.909 -14.655 1.00 83.12 107 THR A C 1
ATOM 838 O O . THR A 1 107 ? -10.501 -6.621 -15.168 1.00 83.12 107 THR A O 1
ATOM 841 N N . ARG A 1 108 ? -9.439 -4.657 -15.072 1.00 84.50 108 ARG A N 1
ATOM 842 C CA . ARG A 1 108 ? -10.143 -4.117 -16.239 1.00 84.50 108 ARG A CA 1
ATOM 843 C C . ARG A 1 108 ? -9.519 -4.692 -17.507 1.00 84.50 108 ARG A C 1
ATOM 845 O O . ARG A 1 108 ? -8.307 -4.607 -17.672 1.00 84.50 108 ARG A O 1
ATOM 852 N N . LYS A 1 109 ? -10.342 -5.152 -18.453 1.00 82.81 109 LYS A N 1
ATOM 853 C CA . LYS A 1 109 ? -9.871 -5.708 -19.738 1.00 82.81 109 LYS A CA 1
ATOM 854 C C . LYS A 1 109 ? -8.919 -4.780 -20.506 1.00 82.81 109 LYS A C 1
ATOM 856 O O . LYS A 1 109 ? -8.016 -5.249 -21.178 1.00 82.81 109 LYS A O 1
ATOM 861 N N . GLU A 1 110 ? -9.092 -3.465 -20.382 1.00 85.12 110 GLU A N 1
ATOM 862 C CA . GLU A 1 110 ? -8.245 -2.454 -21.040 1.00 85.12 110 GLU A CA 1
ATOM 863 C C . GLU A 1 110 ? -6.783 -2.450 -20.559 1.00 85.12 110 GLU A C 1
ATOM 865 O O . GLU A 1 110 ? -5.906 -1.968 -21.274 1.00 85.12 110 GLU A O 1
ATOM 870 N N . VAL A 1 111 ? -6.510 -2.957 -19.350 1.00 80.44 111 VAL A N 1
ATOM 871 C CA . VAL A 1 111 ? -5.153 -3.017 -18.777 1.00 80.44 111 VAL A CA 1
ATOM 872 C C . VAL A 1 111 ? -4.566 -4.430 -18.783 1.00 80.44 111 VAL A C 1
ATOM 874 O O . VAL A 1 111 ? -3.408 -4.611 -18.407 1.00 80.44 111 VAL A O 1
ATOM 877 N N . GLU A 1 112 ? -5.324 -5.423 -19.251 1.00 83.75 112 GLU A N 1
ATOM 878 C CA . GLU A 1 112 ? -4.825 -6.774 -19.497 1.00 83.75 112 GLU A CA 1
ATOM 879 C C . GLU A 1 112 ? -3.999 -6.775 -20.783 1.00 83.75 112 GLU A C 1
ATOM 881 O O . GLU A 1 112 ? -4.512 -6.562 -21.882 1.00 83.75 112 GLU A O 1
ATOM 886 N N . ARG A 1 113 ? -2.686 -6.978 -20.655 1.00 85.44 113 ARG A N 1
ATOM 887 C CA . ARG A 1 113 ? -1.777 -6.971 -21.803 1.00 85.44 113 ARG A CA 1
ATOM 888 C C . ARG A 1 113 ? -0.595 -7.903 -21.598 1.00 85.44 113 ARG A C 1
ATOM 890 O O . ARG A 1 113 ? -0.065 -8.014 -20.495 1.00 85.44 113 ARG A O 1
ATOM 897 N N . SER A 1 114 ? -0.134 -8.505 -22.686 1.00 87.94 114 SER A N 1
ATOM 898 C CA . SER A 1 114 ? 1.142 -9.215 -22.725 1.00 87.94 114 SER A CA 1
ATOM 899 C C . SER A 1 114 ? 2.269 -8.222 -23.001 1.00 87.94 114 SER A C 1
ATOM 901 O O . SER A 1 114 ? 2.154 -7.363 -23.875 1.00 87.94 114 SER A O 1
ATOM 903 N N . VAL A 1 115 ? 3.358 -8.324 -22.243 1.00 86.19 115 VAL A N 1
ATOM 904 C CA . VAL A 1 115 ? 4.563 -7.513 -22.436 1.00 86.19 115 VAL A CA 1
ATOM 905 C C . VAL A 1 115 ? 5.686 -8.449 -22.849 1.00 86.19 115 VAL A C 1
ATOM 907 O O . VAL A 1 115 ? 6.011 -9.373 -22.109 1.00 86.19 115 VAL A O 1
ATOM 910 N N . ASP A 1 116 ? 6.256 -8.214 -24.028 1.00 86.19 116 ASP A N 1
ATOM 911 C CA . ASP A 1 116 ? 7.417 -8.961 -24.503 1.00 86.19 116 ASP A CA 1
ATOM 912 C C . ASP A 1 116 ? 8.695 -8.456 -23.815 1.00 86.19 116 ASP A C 1
ATOM 914 O O . ASP A 1 116 ? 8.912 -7.243 -23.707 1.00 86.19 116 ASP A O 1
ATOM 918 N N . ILE A 1 117 ? 9.521 -9.380 -23.322 1.00 88.19 117 ILE A N 1
ATOM 919 C CA . ILE A 1 117 ? 10.735 -9.084 -22.552 1.00 88.19 117 ILE A CA 1
ATOM 920 C C . ILE A 1 117 ? 11.940 -9.607 -23.331 1.00 88.19 117 ILE A C 1
ATOM 922 O O . ILE A 1 117 ? 12.204 -10.807 -23.367 1.00 88.19 117 ILE A O 1
ATOM 926 N N . GLY A 1 118 ? 12.698 -8.683 -23.920 1.00 87.94 118 GLY A N 1
ATOM 927 C CA . GLY A 1 118 ? 13.971 -8.973 -24.577 1.00 87.94 118 GLY A CA 1
ATOM 928 C C . GLY A 1 118 ? 15.156 -8.543 -23.714 1.00 87.94 118 GLY A C 1
ATOM 929 O O . GLY A 1 118 ? 15.223 -7.390 -23.286 1.00 87.94 118 GLY A O 1
ATOM 930 N N . TRP A 1 119 ? 16.101 -9.454 -23.480 1.00 90.25 119 TRP A N 1
ATOM 931 C CA . TRP A 1 119 ? 17.352 -9.153 -22.782 1.00 90.25 119 TRP A CA 1
ATOM 932 C C . TRP A 1 119 ? 18.413 -8.677 -23.774 1.00 90.25 119 TRP A C 1
ATOM 934 O O . TRP A 1 119 ? 18.599 -9.279 -24.829 1.00 90.25 119 TRP A O 1
ATOM 944 N N . LEU A 1 120 ? 19.123 -7.606 -23.426 1.00 91.06 120 LEU A N 1
ATOM 945 C CA . LEU A 1 120 ? 20.259 -7.091 -24.185 1.00 91.06 120 LEU A CA 1
ATOM 946 C C . LEU A 1 120 ? 21.490 -7.106 -23.284 1.00 91.06 120 LEU A C 1
ATOM 948 O O . LEU A 1 120 ? 21.420 -6.722 -22.117 1.00 91.06 120 LEU A O 1
ATOM 952 N N . HIS A 1 121 ? 22.614 -7.567 -23.827 1.00 91.62 121 HIS A N 1
ATOM 953 C CA . HIS A 1 121 ? 23.837 -7.818 -23.057 1.00 91.62 121 HIS A CA 1
ATOM 954 C C . HIS A 1 121 ? 25.005 -6.911 -23.463 1.00 91.62 121 HIS A C 1
ATOM 956 O O . HIS A 1 121 ? 26.113 -7.081 -22.963 1.00 91.62 121 HIS A O 1
ATOM 962 N N . SER A 1 122 ? 24.775 -5.946 -24.359 1.00 94.81 122 SER A N 1
ATOM 963 C CA . SER A 1 122 ? 25.783 -4.959 -24.746 1.00 94.81 122 SER A CA 1
ATOM 964 C C . SER A 1 122 ? 25.177 -3.563 -24.857 1.00 94.81 122 SER A C 1
ATOM 966 O O . SER A 1 122 ? 24.053 -3.398 -25.334 1.00 94.81 122 SER A O 1
ATOM 968 N N . GLU A 1 123 ? 25.940 -2.553 -24.445 1.00 91.44 123 GLU A N 1
ATOM 969 C CA . GLU A 1 123 ? 25.538 -1.146 -24.538 1.00 91.44 123 GLU A CA 1
ATOM 970 C C . GLU A 1 123 ? 25.212 -0.741 -25.982 1.00 91.44 123 GLU A C 1
ATOM 972 O O . GLU A 1 123 ? 24.193 -0.099 -26.226 1.00 91.44 123 GLU A O 1
ATOM 977 N N . VAL A 1 124 ? 26.017 -1.204 -26.946 1.00 92.75 124 VAL A N 1
ATOM 978 C CA . VAL A 1 124 ? 25.813 -0.946 -28.380 1.00 92.75 124 VAL A CA 1
ATOM 979 C C . VAL A 1 124 ? 24.443 -1.454 -28.836 1.00 92.75 124 VAL A C 1
ATOM 981 O O . VAL A 1 124 ? 23.658 -0.680 -29.377 1.00 92.75 124 VAL A O 1
ATOM 984 N N . SER A 1 125 ? 24.095 -2.707 -28.512 1.00 88.94 125 SER A N 1
ATOM 985 C CA . SER A 1 125 ? 22.784 -3.276 -28.866 1.00 88.94 125 SER A CA 1
ATOM 986 C C . SER A 1 125 ? 21.606 -2.540 -28.213 1.00 88.94 125 SER A C 1
ATOM 988 O O . SER A 1 125 ? 20.528 -2.443 -28.800 1.00 88.94 125 SER A O 1
ATOM 990 N N . CYS A 1 126 ? 21.799 -1.984 -27.010 1.00 86.12 126 CYS A N 1
ATOM 991 C CA . CYS A 1 126 ? 20.788 -1.158 -26.349 1.00 86.12 126 CYS A CA 1
ATOM 992 C C . CYS A 1 126 ? 20.563 0.156 -27.100 1.00 86.12 126 CYS A C 1
ATOM 994 O O . CYS A 1 126 ? 19.415 0.533 -27.338 1.00 86.12 126 CYS A O 1
ATOM 996 N N . LEU A 1 127 ? 21.643 0.842 -27.484 1.00 90.44 127 LEU A N 1
ATOM 997 C CA . LEU A 1 127 ? 21.571 2.108 -28.215 1.00 90.44 127 LEU A CA 1
ATOM 998 C C . LEU A 1 127 ? 20.926 1.927 -29.592 1.00 90.44 127 LEU A C 1
ATOM 1000 O O . LEU A 1 127 ? 20.036 2.701 -29.942 1.00 90.44 127 LEU A O 1
ATOM 1004 N N . GLU A 1 128 ? 21.299 0.876 -30.326 1.00 89.75 128 GLU A N 1
ATOM 1005 C CA . GLU A 1 128 ? 20.679 0.518 -31.608 1.00 89.75 128 GLU A CA 1
ATOM 1006 C C . GLU A 1 128 ? 19.174 0.271 -31.443 1.00 89.75 128 GLU A C 1
ATOM 1008 O O . GLU A 1 128 ? 18.355 0.892 -32.124 1.00 89.75 128 GLU A O 1
ATOM 1013 N N . ARG A 1 129 ? 18.780 -0.545 -30.455 1.00 86.81 129 ARG A N 1
ATOM 1014 C CA . ARG A 1 129 ? 17.369 -0.864 -30.196 1.00 86.81 129 ARG A CA 1
ATOM 1015 C C . ARG A 1 129 ? 16.537 0.354 -29.789 1.00 86.81 129 ARG A C 1
ATOM 1017 O O . ARG A 1 129 ? 15.354 0.422 -30.138 1.00 86.81 129 ARG A O 1
ATOM 1024 N N . ILE A 1 130 ? 17.117 1.292 -29.035 1.00 87.81 130 ILE A N 1
ATOM 1025 C CA . ILE A 1 130 ? 16.471 2.565 -28.680 1.00 87.81 130 ILE A CA 1
ATOM 1026 C C . ILE A 1 130 ? 16.332 3.445 -29.927 1.00 87.81 130 ILE A C 1
ATOM 1028 O O . ILE A 1 130 ? 15.248 3.985 -30.153 1.00 87.81 130 ILE A O 1
ATOM 1032 N N . GLY A 1 131 ? 17.384 3.550 -30.746 1.00 89.19 131 GLY A N 1
ATOM 1033 C CA . GLY A 1 131 ? 17.370 4.289 -32.011 1.00 89.19 131 GLY A CA 1
ATOM 1034 C C . GLY A 1 131 ? 16.258 3.808 -32.944 1.00 89.19 131 GLY A C 1
ATOM 1035 O O . GLY A 1 131 ? 15.373 4.587 -33.305 1.00 89.19 131 GLY A O 1
ATOM 1036 N N . GLU A 1 132 ? 16.217 2.503 -33.221 1.00 88.62 132 GLU A N 1
ATOM 1037 C CA . GLU A 1 132 ? 15.169 1.876 -34.035 1.00 88.62 132 GLU A CA 1
ATOM 1038 C C . GLU A 1 132 ? 13.761 2.110 -33.472 1.00 88.62 132 GLU A C 1
ATOM 1040 O O . GLU A 1 132 ? 12.804 2.348 -34.215 1.00 88.62 132 GLU A O 1
ATOM 1045 N N . ALA A 1 133 ? 13.602 2.023 -32.147 1.00 85.62 133 ALA A N 1
ATOM 1046 C CA . ALA A 1 133 ? 12.310 2.220 -31.500 1.00 85.62 133 ALA A CA 1
ATOM 1047 C C . ALA A 1 133 ? 11.817 3.668 -31.638 1.00 85.62 133 ALA A C 1
ATOM 1049 O O . ALA A 1 133 ? 10.621 3.884 -31.845 1.00 85.62 133 ALA A O 1
ATOM 1050 N N . VAL A 1 134 ? 12.713 4.654 -31.539 1.00 88.25 134 VAL A N 1
ATOM 1051 C CA . VAL A 1 134 ? 12.384 6.077 -31.708 1.00 88.25 134 VAL A CA 1
ATOM 1052 C C . VAL A 1 134 ? 12.003 6.386 -33.155 1.00 88.25 134 VAL A C 1
ATOM 1054 O O . VAL A 1 134 ? 11.017 7.094 -33.375 1.00 88.25 134 VAL A O 1
ATOM 1057 N N . GLU A 1 135 ? 12.720 5.833 -34.135 1.00 85.69 135 GLU A N 1
ATOM 1058 C CA . GLU A 1 135 ? 12.393 6.000 -35.557 1.00 85.69 135 GLU A CA 1
ATOM 1059 C C . GLU A 1 135 ? 11.036 5.389 -35.906 1.00 85.69 135 GLU A C 1
ATOM 1061 O O . GLU A 1 135 ? 10.171 6.074 -36.457 1.00 85.69 135 GLU A O 1
ATOM 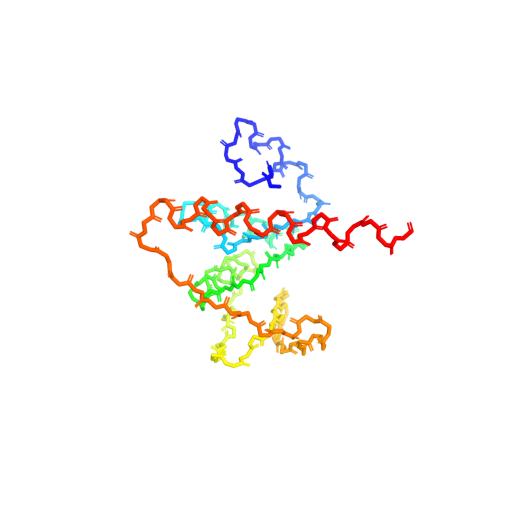1066 N N . LYS A 1 136 ? 10.785 4.146 -35.478 1.00 78.00 136 LYS A N 1
ATOM 1067 C CA . LYS A 1 136 ? 9.481 3.493 -35.658 1.00 78.00 136 LYS A CA 1
ATOM 1068 C C . LYS A 1 136 ? 8.351 4.291 -35.002 1.00 78.00 136 LYS A C 1
ATOM 1070 O O . LYS A 1 136 ? 7.289 4.428 -35.595 1.00 78.00 136 LYS A O 1
ATOM 1075 N N . ARG A 1 137 ? 8.559 4.879 -33.815 1.00 64.69 137 ARG A N 1
ATOM 1076 C CA . ARG A 1 137 ? 7.540 5.720 -33.149 1.00 64.69 137 ARG A CA 1
ATOM 1077 C C . ARG A 1 137 ? 7.284 7.058 -33.844 1.00 64.69 137 ARG A C 1
ATOM 1079 O O . ARG A 1 137 ? 6.172 7.566 -33.727 1.00 64.69 137 ARG A O 1
ATOM 1086 N N . LYS A 1 138 ? 8.274 7.640 -34.533 1.00 53.00 138 LYS A N 1
ATOM 1087 C CA . LYS A 1 138 ? 8.072 8.846 -35.358 1.00 53.00 138 LYS A CA 1
ATOM 1088 C C . LYS A 1 138 ? 7.198 8.551 -36.578 1.00 53.00 138 LYS A C 1
ATOM 1090 O O . LYS A 1 138 ? 6.364 9.386 -36.907 1.00 53.00 138 LYS A O 1
ATOM 1095 N N . LEU A 1 139 ? 7.325 7.363 -37.174 1.00 44.62 139 LEU A N 1
ATOM 1096 C CA . LEU A 1 139 ? 6.456 6.909 -38.267 1.00 44.62 139 LEU A CA 1
ATOM 1097 C C . LEU A 1 139 ? 4.978 6.819 -37.848 1.00 44.62 139 LEU A C 1
ATOM 1099 O O . LEU A 1 139 ? 4.122 7.304 -38.571 1.00 44.62 139 LEU A O 1
ATOM 1103 N N . TYR A 1 140 ? 4.665 6.337 -36.641 1.00 44.91 140 TYR A N 1
ATOM 1104 C CA . TYR A 1 140 ? 3.274 6.284 -36.147 1.00 44.91 140 TYR A CA 1
ATOM 1105 C C . TYR A 1 140 ? 2.676 7.638 -35.723 1.00 44.91 140 TYR A C 1
ATOM 1107 O O . TYR A 1 140 ? 1.512 7.690 -35.337 1.00 44.91 140 TYR A O 1
ATOM 1115 N N . ARG A 1 141 ? 3.453 8.730 -35.730 1.00 44.28 141 ARG A N 1
ATOM 1116 C CA . ARG A 1 141 ? 2.996 10.059 -35.279 1.00 44.28 141 ARG A CA 1
ATOM 1117 C C . ARG A 1 141 ? 2.762 11.051 -36.422 1.00 44.28 141 ARG A C 1
ATOM 1119 O O . ARG A 1 141 ? 2.426 12.194 -36.137 1.00 44.28 141 ARG A O 1
ATOM 1126 N N . LEU A 1 142 ? 2.970 10.635 -37.673 1.00 42.81 142 LEU A N 1
ATOM 1127 C CA . LEU A 1 142 ? 2.809 11.476 -38.867 1.00 42.81 142 LEU A CA 1
ATOM 1128 C C . LEU A 1 142 ? 1.528 11.181 -39.669 1.00 42.81 142 LEU A C 1
ATOM 1130 O O . LEU A 1 142 ? 1.242 11.920 -40.602 1.00 42.81 142 LEU A O 1
ATOM 1134 N N . ASP A 1 143 ? 0.733 10.188 -39.260 1.00 43.66 143 ASP A N 1
ATOM 1135 C CA . ASP A 1 143 ? -0.558 9.854 -39.882 1.00 43.66 143 ASP A CA 1
ATOM 1136 C C . ASP A 1 143 ? -1.744 10.298 -38.998 1.00 43.66 143 ASP A C 1
ATOM 1138 O O . ASP A 1 143 ? -2.575 9.487 -38.587 1.00 43.66 143 ASP A O 1
ATOM 1142 N N . THR A 1 144 ? -1.805 11.590 -38.647 1.00 39.56 144 THR A N 1
ATOM 1143 C CA . THR A 1 144 ? -3.033 12.243 -38.133 1.00 39.56 144 THR A CA 1
ATOM 1144 C C . THR A 1 144 ? -3.234 13.602 -38.774 1.00 39.56 144 THR A C 1
ATOM 1146 O O . THR A 1 144 ? -2.236 14.351 -38.862 1.00 39.56 144 THR A O 1
#

Nearest PDB structures (foldseek):
  4qqy-assembly1_A  TM=7.809E-01  e=7.763E-05  Thermobifida fusca YX
  4qqz-assembly5_A  TM=7.821E-01  e=9.977E-05  Thermobifida fusca YX
  6c66-assembly1_G  TM=7.851E-01  e=1.548E-04  Thermobifida fusca YX
  4qqz-assembly6_E  TM=7.821E-01  e=3.086E-04  Thermobifida fusca YX
  4qqw-assembly6_G  TM=7.830E-01  e=3.498E-04  Thermobifida fusca YX

Solvent-accessible surface area (backbone ato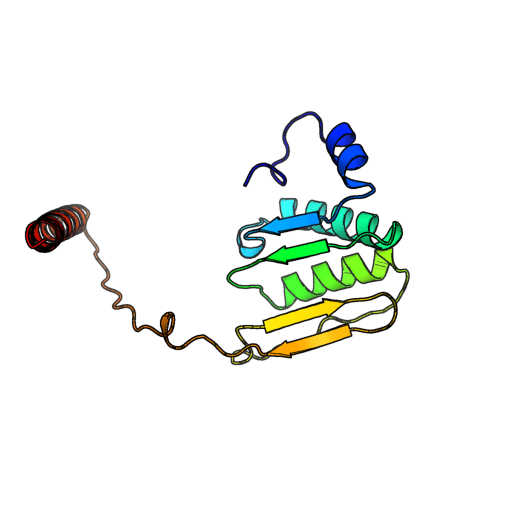ms only — not comparable to full-atom values): 9042 Å² total; per-residue (Å²): 144,71,88,78,62,95,56,92,68,60,70,65,53,53,61,68,43,73,88,38,72,47,78,45,72,52,58,56,78,50,52,82,66,51,45,56,54,51,29,54,51,41,16,50,33,33,55,70,73,38,56,73,47,82,38,55,92,53,76,56,70,71,57,47,39,50,50,36,42,22,34,17,62,24,61,73,45,97,53,77,52,83,88,75,64,90,82,45,69,46,68,48,78,46,79,58,96,88,51,75,49,75,46,73,44,83,79,57,73,91,74,65,73,89,79,90,85,82,90,76,93,44,72,67,64,48,53,51,55,50,51,54,50,52,54,56,52,54,62,75,69,71,82,122

Mean predicted aligned error: 10.94 Å

Radius of gyration: 20.95 Å; Cα contacts (8 Å, |Δi|>4): 123; chains: 1; bounding box: 42×38×60 Å

Organism: NCBI:txid59202

Secondary structure (DSSP, 8-state):
--SSS--S-HHHHHHHHTTS-EEE--GGG--HHHHHHHHHHHHHHHHTT--EEE--S---HHHHHHHHHHHHHHHTS--PPPPP-GGG-SEEEEE-SS-EEEEE-PPPGGG----------SHHHHHHHHHHHHHHHHHTTS--

Foldseek 3Di:
DPLQDDDPPPVVVLVVCLAPEAEAEACVPDDPVSLVVLLQSLLQCLLSVHHYHYYHPDDDLVSQQSNVVSSCNSLVHDDGGDDDDPPQPPWDWDDDSVDIDIHRDDDDPVPDDDDDDDDDDDPVVVVVVVVVVVVVVVVVVPPD

Sequence (144 aa):
MMAVMPFKYNNLRLLGLSNKILLADEIHACDAWMSRILEGLIERQASNGNATILLSATLSQQQRDKLVAAFSRGVRRSVQAPLLGHDDYPWLTQATQTELISQRVDTRKEVERSVDIGWLHSEVSCLERIGEAVEKRKLYRLDT

pLDDT: mean 77.99, std 15.51, range [33.78, 94.81]